Protein AF-A0A0M2UAG7-F1 (afdb_monomer_lite)

Radius of gyration: 13.68 Å; chains: 1; bounding box: 35×27×32 Å

Structure (mmCIF, N/CA/C/O backbone):
data_AF-A0A0M2UAG7-F1
#
_entry.id   AF-A0A0M2UAG7-F1
#
loop_
_atom_site.group_PDB
_atom_site.id
_atom_site.type_symbol
_atom_site.label_atom_id
_atom_site.label_alt_id
_atom_site.label_comp_id
_atom_site.label_asym_id
_atom_site.label_entity_id
_atom_site.label_seq_id
_atom_site.pdbx_PDB_ins_code
_atom_site.Cartn_x
_atom_site.Cartn_y
_atom_site.Cartn_z
_atom_site.occupancy
_atom_site.B_iso_or_equiv
_atom_site.auth_seq_id
_atom_site.auth_comp_id
_atom_site.auth_asym_id
_atom_site.auth_atom_id
_atom_site.pdbx_PDB_model_num
ATOM 1 N N . MET A 1 1 ? -7.259 -10.411 6.039 1.00 92.50 1 MET A N 1
ATOM 2 C CA . MET A 1 1 ? -6.105 -9.829 5.319 1.00 92.50 1 MET A CA 1
ATOM 3 C C . MET A 1 1 ? -6.427 -9.725 3.845 1.00 92.50 1 MET A C 1
ATOM 5 O O . MET A 1 1 ? -7.125 -10.597 3.344 1.00 92.50 1 MET A O 1
ATOM 9 N N . PHE A 1 2 ? -5.922 -8.689 3.178 1.00 96.88 2 PHE A N 1
ATOM 10 C CA . PHE A 1 2 ? -6.090 -8.463 1.741 1.00 96.88 2 PHE A CA 1
ATOM 11 C C . PHE A 1 2 ? -4.751 -8.161 1.066 1.00 96.88 2 PHE A C 1
ATOM 13 O O . PHE A 1 2 ? -3.847 -7.591 1.675 1.00 96.88 2 PHE A O 1
ATOM 20 N N . ASP A 1 3 ? -4.649 -8.513 -0.212 1.00 96.50 3 ASP A N 1
ATOM 21 C CA . ASP A 1 3 ? -3.587 -8.059 -1.103 1.00 96.50 3 ASP A CA 1
ATOM 22 C C . ASP A 1 3 ? -4.108 -6.900 -1.948 1.00 96.50 3 ASP A C 1
ATOM 24 O O . ASP A 1 3 ? -5.008 -7.091 -2.764 1.00 96.50 3 ASP A O 1
ATOM 28 N N . LEU A 1 4 ? -3.512 -5.720 -1.789 1.00 96.81 4 LEU A N 1
ATOM 29 C CA . LEU A 1 4 ? -3.768 -4.579 -2.657 1.00 96.81 4 LEU A CA 1
ATOM 30 C C . LEU A 1 4 ? -2.586 -4.439 -3.613 1.00 96.81 4 LEU A C 1
ATOM 32 O O . LEU A 1 4 ? -1.500 -4.004 -3.222 1.00 96.81 4 LEU A O 1
ATOM 36 N N . LYS A 1 5 ? -2.789 -4.871 -4.862 1.00 94.06 5 LYS A N 1
ATOM 37 C CA . LYS A 1 5 ? -1.722 -4.902 -5.874 1.00 94.06 5 LYS A CA 1
ATOM 38 C C . LYS A 1 5 ? -1.402 -3.531 -6.459 1.00 94.06 5 LYS A C 1
ATOM 40 O O . LYS A 1 5 ? -0.282 -3.358 -6.901 1.00 94.06 5 LYS A O 1
ATOM 45 N N . ALA A 1 6 ? -2.359 -2.609 -6.455 1.00 95.44 6 ALA A N 1
ATOM 46 C CA . ALA A 1 6 ? -2.218 -1.188 -6.763 1.00 95.44 6 ALA A CA 1
ATOM 47 C C . ALA A 1 6 ? -3.517 -0.472 -6.350 1.00 95.44 6 ALA A C 1
ATOM 49 O O . ALA A 1 6 ? -4.609 -1.044 -6.456 1.00 95.44 6 ALA A O 1
ATOM 50 N N . LEU A 1 7 ? -3.399 0.759 -5.869 1.00 95.88 7 LEU A N 1
ATOM 51 C CA . LEU 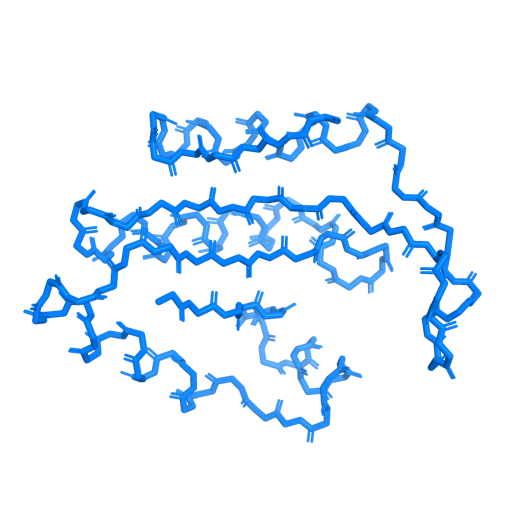A 1 7 ? -4.515 1.661 -5.615 1.00 95.88 7 LEU A CA 1
ATOM 52 C C . LEU A 1 7 ? -5.000 2.320 -6.907 1.00 95.88 7 LEU A C 1
ATOM 54 O O . LEU A 1 7 ? -6.207 2.464 -7.094 1.00 95.88 7 LEU A O 1
ATOM 58 N N . ASP A 1 8 ? -4.086 2.675 -7.810 1.00 92.88 8 ASP A N 1
ATOM 59 C CA . ASP A 1 8 ? -4.476 3.159 -9.130 1.00 92.88 8 ASP A CA 1
ATOM 60 C C . ASP A 1 8 ? -5.107 2.028 -9.958 1.00 92.88 8 ASP A C 1
ATOM 62 O O . ASP A 1 8 ? -4.557 0.928 -10.089 1.00 92.88 8 ASP A O 1
ATOM 66 N N . LYS A 1 9 ? -6.283 2.308 -10.523 1.00 93.44 9 LYS A N 1
ATOM 67 C CA . LYS A 1 9 ? -7.077 1.328 -11.269 1.00 93.44 9 LYS A CA 1
ATOM 68 C C . LYS A 1 9 ? -6.359 0.843 -12.526 1.00 93.44 9 LYS A C 1
ATOM 70 O O . LYS A 1 9 ? -6.398 -0.353 -12.818 1.00 93.44 9 LYS A O 1
ATOM 75 N N . GLU A 1 10 ? -5.714 1.736 -13.275 1.00 91.94 10 GLU A N 1
ATOM 76 C CA . GLU A 1 10 ? -5.041 1.369 -14.523 1.00 91.94 10 GLU A CA 1
ATOM 77 C C . GLU A 1 10 ? -3.817 0.498 -14.245 1.00 91.94 10 GLU A C 1
ATOM 79 O O . GLU A 1 10 ? -3.619 -0.529 -14.899 1.00 91.94 10 GLU A O 1
ATOM 84 N N . LYS A 1 11 ? -3.029 0.839 -13.220 1.00 90.75 11 LYS A N 1
ATOM 85 C CA . LYS A 1 11 ? -1.921 0.004 -12.741 1.00 90.75 11 LYS A CA 1
ATOM 86 C C . LYS A 1 11 ? -2.414 -1.354 -12.253 1.00 90.75 11 LYS A C 1
ATOM 88 O O . LYS A 1 11 ? -1.812 -2.371 -12.603 1.00 90.75 11 LYS A O 1
ATOM 93 N N . HIS A 1 12 ? -3.516 -1.399 -11.500 1.00 93.50 12 HIS A N 1
ATOM 94 C CA . HIS A 1 12 ? -4.085 -2.658 -11.019 1.00 93.50 12 HIS A CA 1
ATOM 95 C C . HIS A 1 12 ? -4.540 -3.553 -12.175 1.00 93.50 12 HIS A C 1
ATOM 97 O O . HIS A 1 12 ? -4.212 -4.743 -12.198 1.00 93.50 12 HIS A O 1
ATOM 103 N N . LEU A 1 13 ? -5.223 -2.978 -13.169 1.00 92.75 13 LEU A N 1
ATOM 104 C CA . LEU A 1 13 ? -5.658 -3.689 -14.369 1.00 92.75 13 LEU A CA 1
ATOM 105 C C . LEU A 1 13 ? -4.461 -4.203 -15.176 1.00 92.75 13 LEU A C 1
ATOM 107 O O . LEU A 1 13 ? -4.446 -5.364 -15.573 1.00 92.75 13 LEU A O 1
ATOM 111 N N . ARG A 1 14 ? -3.421 -3.383 -15.362 1.00 89.56 14 ARG A N 1
ATOM 112 C CA . ARG A 1 14 ? -2.187 -3.790 -16.054 1.00 89.56 14 ARG A CA 1
ATOM 113 C C . ARG A 1 14 ? -1.450 -4.923 -15.337 1.00 89.56 14 ARG A C 1
ATOM 115 O O . ARG A 1 14 ? -0.870 -5.776 -16.002 1.00 89.56 14 ARG A O 1
ATOM 122 N N . LEU A 1 15 ? -1.458 -4.930 -14.003 1.00 88.50 15 LEU A N 1
ATOM 123 C CA . LEU A 1 15 ? -0.793 -5.953 -13.190 1.00 88.50 15 LEU A CA 1
ATOM 124 C C . LEU A 1 15 ? -1.570 -7.269 -13.109 1.00 88.50 15 LEU A C 1
ATOM 126 O O . LEU A 1 15 ? -0.961 -8.336 -13.067 1.00 88.50 15 LEU A O 1
ATOM 130 N N . THR A 1 16 ? -2.897 -7.196 -13.011 1.00 90.38 16 THR A N 1
ATOM 131 C CA . THR A 1 16 ? -3.734 -8.341 -12.609 1.00 90.38 16 THR A CA 1
ATOM 132 C C . THR A 1 16 ? -4.738 -8.780 -13.671 1.00 90.38 16 THR A C 1
ATOM 134 O O . THR A 1 16 ? -5.303 -9.864 -13.558 1.00 90.38 16 THR A O 1
ATOM 137 N N . GLY A 1 17 ? -4.981 -7.954 -14.689 1.00 92.44 17 GLY A N 1
ATOM 138 C CA . GLY A 1 17 ? -6.054 -8.147 -15.663 1.00 92.44 17 GLY A CA 1
ATOM 139 C C . GLY A 1 17 ? -7.450 -7.813 -15.130 1.00 92.44 17 GLY A C 1
ATOM 140 O O . GLY A 1 17 ? -8.419 -7.967 -15.870 1.00 92.44 17 GLY A O 1
ATOM 141 N N . VAL A 1 18 ? -7.578 -7.346 -13.879 1.00 93.19 18 VAL A N 1
ATOM 142 C CA . VAL A 1 18 ? -8.867 -7.014 -13.250 1.00 93.19 18 VAL A CA 1
ATOM 143 C C . VAL A 1 18 ? -8.849 -5.653 -12.544 1.00 93.19 18 VAL A C 1
ATOM 145 O O . VAL A 1 18 ? -7.804 -5.149 -12.138 1.00 93.19 18 VAL A O 1
ATOM 148 N N . ASP A 1 19 ? -10.028 -5.052 -12.396 1.00 94.44 19 ASP A N 1
ATOM 149 C CA . ASP A 1 19 ? -10.255 -3.797 -11.665 1.00 94.44 19 ASP A CA 1
ATOM 150 C C . ASP A 1 19 ? -10.121 -4.006 -10.137 1.00 94.44 19 ASP A C 1
ATOM 152 O O . ASP A 1 19 ? -10.414 -5.090 -9.627 1.00 94.44 19 ASP A O 1
ATOM 156 N N . ASN A 1 20 ? -9.697 -2.980 -9.391 1.00 96.00 20 ASN A N 1
ATOM 157 C CA . ASN A 1 20 ? -9.581 -3.026 -7.928 1.00 96.00 20 ASN A CA 1
ATOM 158 C C . ASN A 1 20 ? -10.847 -2.601 -7.167 1.00 96.00 20 ASN A C 1
ATOM 160 O O . ASN A 1 20 ? -10.891 -2.755 -5.948 1.00 96.00 20 ASN A O 1
ATOM 164 N N . THR A 1 21 ? -11.891 -2.130 -7.849 1.00 96.50 21 THR A N 1
ATOM 165 C CA . THR A 1 21 ? -13.136 -1.626 -7.243 1.00 96.50 21 THR A CA 1
ATOM 166 C C . THR A 1 21 ? -13.732 -2.617 -6.239 1.00 96.50 21 THR A C 1
ATOM 168 O O . THR A 1 21 ? -14.019 -2.249 -5.100 1.00 96.50 21 THR A O 1
ATOM 171 N N . LEU A 1 22 ? -13.860 -3.896 -6.617 1.00 96.19 22 LEU A N 1
ATOM 172 C CA . LEU A 1 22 ? -14.418 -4.926 -5.733 1.00 96.19 22 LEU A CA 1
ATOM 173 C C . LEU A 1 22 ? -13.504 -5.215 -4.530 1.00 96.19 22 LEU A C 1
ATOM 175 O O . LEU A 1 22 ? -13.986 -5.479 -3.430 1.00 96.19 22 LEU A O 1
ATOM 179 N N . ILE A 1 23 ? -12.184 -5.137 -4.719 1.00 96.56 23 ILE A N 1
ATOM 180 C CA . ILE A 1 23 ? -11.203 -5.314 -3.643 1.00 96.56 23 ILE A CA 1
ATOM 181 C C . ILE A 1 23 ? -11.365 -4.187 -2.619 1.00 96.56 23 ILE A C 1
ATOM 183 O O . ILE A 1 23 ? -11.482 -4.467 -1.428 1.00 96.56 23 ILE A O 1
ATOM 187 N N . LEU A 1 24 ? -11.456 -2.935 -3.074 1.00 97.38 24 LEU A N 1
ATOM 188 C CA . LEU A 1 24 ? -11.631 -1.768 -2.207 1.00 97.38 24 LEU A CA 1
ATOM 189 C C . LEU A 1 24 ? -12.969 -1.804 -1.450 1.00 97.38 24 LEU A C 1
ATOM 191 O O . LEU A 1 24 ? -12.996 -1.548 -0.246 1.00 97.38 24 LEU A O 1
ATOM 195 N N . GLN A 1 25 ? -14.061 -2.197 -2.114 1.00 97.62 25 GLN A N 1
ATOM 196 C CA . GLN A 1 25 ? -15.370 -2.381 -1.472 1.00 97.62 25 GLN A CA 1
ATOM 197 C C . GLN A 1 25 ? -15.323 -3.453 -0.376 1.00 97.62 25 GLN A C 1
ATOM 199 O O . GLN A 1 25 ? -15.800 -3.230 0.738 1.00 97.62 25 GLN A O 1
ATOM 204 N N . ASN A 1 26 ? -14.699 -4.599 -0.658 1.00 97.56 26 ASN A N 1
ATOM 205 C CA . ASN A 1 26 ? -14.556 -5.679 0.316 1.00 97.56 26 ASN A CA 1
ATOM 206 C C . ASN A 1 26 ? -13.651 -5.287 1.493 1.00 97.56 26 ASN A C 1
ATOM 208 O O . ASN A 1 26 ? -13.927 -5.669 2.632 1.00 97.56 26 ASN A O 1
ATOM 212 N N . MET A 1 27 ? -12.596 -4.507 1.242 1.00 97.25 27 MET A N 1
ATOM 213 C CA . MET A 1 27 ? -11.735 -3.964 2.294 1.00 97.25 27 MET A CA 1
ATOM 214 C C . MET A 1 27 ? -12.509 -3.027 3.223 1.00 97.25 27 MET A C 1
ATOM 216 O O . MET A 1 27 ? -12.416 -3.188 4.439 1.00 97.25 27 MET A O 1
ATOM 220 N N . ALA A 1 28 ? -13.302 -2.099 2.677 1.00 97.44 28 ALA A N 1
ATOM 221 C CA . ALA A 1 28 ? -14.154 -1.215 3.473 1.00 97.44 28 ALA A CA 1
ATOM 222 C C . ALA A 1 28 ? -15.169 -2.022 4.303 1.00 97.44 28 ALA A C 1
ATOM 224 O O . ALA A 1 28 ? -15.226 -1.886 5.523 1.00 97.44 28 ALA A O 1
ATOM 225 N N . TYR A 1 29 ? -15.866 -2.971 3.672 1.00 98.06 29 TYR A N 1
ATOM 226 C CA . TYR A 1 29 ? -16.838 -3.842 4.339 1.00 98.06 29 TYR A CA 1
ATOM 227 C C . TYR A 1 29 ? -16.240 -4.642 5.510 1.00 98.06 29 TYR A C 1
ATOM 229 O O . TYR A 1 29 ? -16.860 -4.763 6.574 1.00 98.06 29 TYR A O 1
ATOM 237 N N . ALA A 1 30 ? -15.047 -5.214 5.313 1.00 97.81 30 ALA A N 1
ATOM 238 C CA . ALA A 1 30 ? -14.327 -5.954 6.346 1.00 97.81 30 ALA A CA 1
ATOM 239 C C . ALA A 1 30 ? -13.796 -5.024 7.445 1.00 97.81 30 ALA A C 1
ATOM 241 O O . ALA A 1 30 ? -13.770 -5.404 8.617 1.00 97.81 30 ALA A O 1
ATOM 242 N N . SER A 1 31 ? -13.393 -3.810 7.071 1.00 97.50 31 SER A N 1
ATOM 243 C CA . SER A 1 31 ? -12.923 -2.794 7.999 1.00 97.50 31 SER A CA 1
ATOM 244 C C . SER A 1 31 ? -14.017 -2.329 8.954 1.00 97.50 31 SER A C 1
ATOM 246 O O . SER A 1 31 ? -13.795 -2.328 10.163 1.00 97.50 31 SER A O 1
ATOM 248 N N . ASP A 1 32 ? -15.212 -2.036 8.444 1.00 97.62 32 ASP A N 1
ATOM 249 C CA . ASP A 1 32 ? -16.358 -1.598 9.255 1.00 97.62 32 ASP A CA 1
ATOM 250 C C . ASP A 1 32 ? -16.763 -2.635 10.313 1.00 97.62 32 ASP A C 1
ATOM 252 O O . ASP A 1 32 ? -17.308 -2.303 11.364 1.00 97.62 32 ASP A O 1
ATOM 256 N N . ARG A 1 33 ? -16.455 -3.911 10.057 1.00 97.50 33 ARG A N 1
ATOM 257 C CA . ARG A 1 33 ? -16.715 -5.038 10.966 1.00 97.50 33 ARG A CA 1
ATOM 258 C C . ARG A 1 33 ? -15.529 -5.401 11.854 1.00 97.50 33 ARG A C 1
ATOM 260 O O . ARG A 1 33 ? -15.618 -6.385 12.580 1.00 97.50 33 ARG A O 1
ATOM 267 N N . LYS A 1 34 ? -14.427 -4.645 11.791 1.00 96.06 34 LYS A N 1
ATOM 268 C CA . LYS A 1 34 ? -13.167 -4.935 12.500 1.00 96.06 34 LYS A CA 1
ATOM 269 C C . LYS A 1 34 ? -12.605 -6.332 12.194 1.00 96.06 34 LYS A C 1
ATOM 271 O O . LYS A 1 34 ? -11.994 -6.975 13.039 1.00 96.06 34 LYS A O 1
ATOM 276 N N . LEU A 1 35 ? -12.826 -6.819 10.971 1.00 96.06 35 LEU A N 1
ATOM 277 C CA . LEU A 1 35 ? -12.305 -8.105 10.481 1.00 96.06 35 LEU A CA 1
ATOM 278 C C . LEU A 1 35 ? -11.032 -7.932 9.639 1.00 96.06 35 LEU A C 1
ATOM 280 O O . LEU A 1 35 ? -10.354 -8.905 9.293 1.00 96.06 35 LEU A O 1
ATOM 284 N N . LEU A 1 36 ? -10.712 -6.693 9.264 1.00 96.62 36 LEU A N 1
ATOM 285 C CA . LEU A 1 36 ? -9.528 -6.370 8.486 1.00 96.62 36 LEU A CA 1
ATOM 286 C C . LEU A 1 36 ? -8.349 -6.059 9.410 1.00 96.62 36 LEU A C 1
ATOM 288 O O . LEU A 1 36 ? -8.344 -5.028 10.067 1.00 96.62 36 LEU A O 1
ATOM 292 N N . TYR A 1 37 ? -7.342 -6.933 9.401 1.00 95.38 37 TYR A N 1
ATOM 293 C CA . TYR A 1 37 ? -6.142 -6.797 10.236 1.00 95.38 37 TYR A CA 1
ATOM 294 C C . TYR A 1 37 ? -4.857 -6.492 9.447 1.00 95.38 37 TYR A C 1
ATOM 296 O O . TYR A 1 37 ? -3.914 -5.933 9.986 1.00 95.38 37 TYR A O 1
ATOM 304 N N . GLU A 1 38 ? -4.766 -6.858 8.166 1.00 96.62 38 GLU A N 1
ATOM 305 C CA . GLU A 1 38 ? -3.540 -6.656 7.377 1.00 96.62 38 GLU A CA 1
ATOM 306 C C . GLU A 1 38 ? -3.869 -6.417 5.903 1.00 96.62 38 GLU A C 1
ATOM 308 O O . GLU A 1 38 ? -4.658 -7.156 5.302 1.00 96.62 38 GLU A O 1
ATOM 313 N N . ILE A 1 39 ? -3.235 -5.399 5.326 1.00 97.56 39 ILE A N 1
ATOM 314 C CA . ILE A 1 39 ? -3.216 -5.100 3.896 1.00 97.56 39 ILE A CA 1
ATOM 315 C C . ILE A 1 39 ? -1.780 -5.268 3.419 1.00 97.56 39 ILE A C 1
ATOM 317 O O . ILE A 1 39 ? -0.864 -4.740 4.043 1.00 97.56 39 ILE A O 1
ATOM 321 N N . ARG A 1 40 ? -1.570 -5.979 2.313 1.00 97.69 40 ARG A N 1
ATOM 322 C CA . ARG A 1 40 ? -0.236 -6.246 1.771 1.00 97.69 40 ARG A CA 1
ATOM 323 C C . ARG A 1 40 ? -0.069 -5.641 0.390 1.00 97.69 40 ARG A C 1
ATOM 325 O O . ARG A 1 40 ? -0.942 -5.819 -0.460 1.00 97.69 40 ARG A O 1
ATOM 332 N N . THR A 1 41 ? 1.087 -5.033 0.145 1.00 96.62 41 THR A N 1
ATOM 333 C CA . THR A 1 41 ? 1.478 -4.559 -1.186 1.00 96.62 41 THR A CA 1
ATOM 334 C C . THR A 1 41 ? 2.908 -4.973 -1.482 1.00 96.62 41 THR A C 1
ATOM 336 O O . THR A 1 41 ? 3.821 -4.746 -0.686 1.00 96.62 41 THR A O 1
ATOM 339 N N . VAL A 1 42 ? 3.090 -5.592 -2.648 1.00 95.62 42 VAL A N 1
ATOM 340 C CA . VAL A 1 42 ? 4.415 -5.863 -3.203 1.00 95.62 42 VAL A CA 1
ATOM 341 C C . VAL A 1 42 ? 4.844 -4.634 -3.990 1.00 95.62 42 VAL A C 1
ATOM 343 O O . VAL A 1 42 ? 4.097 -4.168 -4.850 1.00 95.62 42 VAL A O 1
ATOM 346 N N . VAL A 1 43 ? 6.033 -4.119 -3.697 1.00 95.81 43 VAL A N 1
ATOM 347 C CA . VAL A 1 43 ? 6.630 -2.981 -4.395 1.00 95.81 43 VAL A CA 1
ATOM 348 C C . VAL A 1 43 ? 7.408 -3.504 -5.596 1.00 95.81 43 VAL A C 1
ATOM 350 O O . VAL A 1 43 ? 8.468 -4.111 -5.439 1.00 95.81 43 VAL A O 1
ATOM 353 N N . VAL A 1 44 ? 6.854 -3.293 -6.787 1.00 93.69 44 VAL A N 1
ATOM 354 C CA . VAL A 1 44 ? 7.360 -3.776 -8.075 1.00 93.69 44 VAL A CA 1
ATOM 355 C C . VAL A 1 44 ? 7.770 -2.578 -8.921 1.00 93.69 44 VAL A C 1
ATOM 357 O O . VAL A 1 44 ? 6.971 -1.660 -9.117 1.00 93.69 44 VAL A O 1
ATOM 360 N N . ARG A 1 45 ? 8.996 -2.615 -9.453 1.00 91.69 45 ARG A N 1
ATOM 361 C CA . ARG A 1 45 ? 9.532 -1.550 -10.307 1.00 91.69 45 ARG A CA 1
ATOM 362 C C . ARG A 1 45 ? 8.672 -1.315 -11.549 1.00 91.69 45 ARG A C 1
ATOM 364 O O . ARG A 1 45 ? 8.320 -2.271 -12.240 1.00 91.69 45 ARG A O 1
ATOM 371 N N . GLY A 1 46 ? 8.366 -0.052 -11.840 1.00 88.25 46 GLY A N 1
ATOM 372 C CA . GLY A 1 46 ? 7.525 0.365 -12.966 1.00 88.25 46 GLY A CA 1
ATOM 373 C C . GLY A 1 46 ? 6.022 0.146 -12.763 1.00 88.25 46 GLY A C 1
ATOM 374 O O . GLY A 1 46 ? 5.247 0.352 -13.702 1.00 88.25 46 GLY A O 1
ATOM 375 N N . PHE A 1 47 ? 5.603 -0.273 -11.565 1.00 88.69 47 PHE A N 1
ATOM 376 C CA . PHE A 1 47 ? 4.197 -0.494 -11.237 1.00 88.69 47 PHE A CA 1
ATOM 377 C C . PHE A 1 47 ? 3.821 0.150 -9.902 1.00 88.69 47 PHE A C 1
ATOM 379 O O . PHE A 1 47 ? 3.053 1.102 -9.893 1.00 88.69 47 PHE A O 1
ATOM 386 N N . THR A 1 48 ? 4.352 -0.324 -8.777 1.00 94.00 48 THR A N 1
ATOM 387 C CA . THR A 1 48 ? 3.962 0.140 -7.427 1.00 94.00 48 THR A CA 1
ATOM 388 C C . THR A 1 48 ? 5.083 0.851 -6.674 1.00 94.00 48 THR A C 1
ATOM 390 O O . THR A 1 48 ? 4.992 1.073 -5.470 1.00 94.00 48 THR A O 1
ATOM 393 N N . ASP A 1 49 ? 6.148 1.221 -7.375 1.00 94.62 49 ASP A N 1
ATOM 394 C CA . ASP A 1 49 ? 7.352 1.870 -6.860 1.00 94.62 49 ASP A CA 1
ATOM 395 C C . ASP A 1 49 ? 7.309 3.402 -6.971 1.00 94.62 49 ASP A C 1
ATOM 397 O O . ASP A 1 49 ? 8.345 4.045 -7.119 1.00 94.62 49 ASP A O 1
ATOM 401 N N . SER A 1 50 ? 6.126 4.016 -6.899 1.00 96.00 50 SER A N 1
ATOM 402 C CA . SER A 1 50 ? 6.019 5.475 -6.810 1.00 96.00 50 SER A CA 1
ATOM 403 C C . SER A 1 50 ? 5.663 5.911 -5.396 1.00 96.00 50 SER A C 1
ATOM 405 O O . SER A 1 50 ? 4.872 5.271 -4.703 1.00 96.00 50 SER A O 1
ATOM 407 N N . GLU A 1 51 ? 6.216 7.043 -4.958 1.00 97.38 51 GLU A N 1
ATOM 408 C CA . GLU A 1 51 ? 5.867 7.584 -3.645 1.00 97.38 51 GLU A CA 1
ATOM 409 C C . GLU A 1 51 ? 4.371 7.896 -3.527 1.00 97.38 51 GLU A C 1
ATOM 411 O O . GLU A 1 51 ? 3.790 7.726 -2.460 1.00 97.38 51 GLU A O 1
ATOM 416 N N . GLU A 1 52 ? 3.750 8.351 -4.617 1.00 97.06 52 GLU A N 1
ATOM 417 C CA . GLU A 1 52 ? 2.310 8.599 -4.700 1.00 97.06 52 GLU A CA 1
ATOM 418 C C . GLU A 1 52 ? 1.504 7.333 -4.401 1.00 97.06 52 GLU A C 1
ATOM 420 O O . GLU A 1 52 ? 0.582 7.380 -3.590 1.00 97.06 52 GLU A O 1
ATOM 425 N N . GLU A 1 53 ? 1.896 6.194 -4.976 1.00 96.50 53 GLU A N 1
ATOM 426 C CA . GLU A 1 53 ? 1.237 4.911 -4.737 1.00 96.50 53 GLU A CA 1
ATOM 427 C C . GLU A 1 53 ? 1.321 4.525 -3.255 1.00 96.50 53 GLU A C 1
ATOM 429 O O . GLU A 1 53 ? 0.313 4.208 -2.622 1.00 96.50 53 GLU A O 1
ATOM 434 N N . ILE A 1 54 ? 2.520 4.619 -2.672 1.00 97.56 54 ILE A N 1
ATOM 435 C CA . ILE A 1 54 ? 2.761 4.280 -1.265 1.00 97.56 54 ILE A CA 1
ATOM 436 C C . ILE A 1 54 ? 1.984 5.210 -0.331 1.00 97.56 54 ILE A C 1
ATOM 438 O O . ILE A 1 54 ? 1.356 4.738 0.619 1.00 97.56 54 ILE A O 1
ATOM 442 N N . ARG A 1 55 ? 1.982 6.523 -0.601 1.00 98.25 55 ARG A N 1
ATOM 443 C CA . ARG A 1 55 ? 1.203 7.500 0.174 1.00 98.25 55 ARG A CA 1
ATOM 444 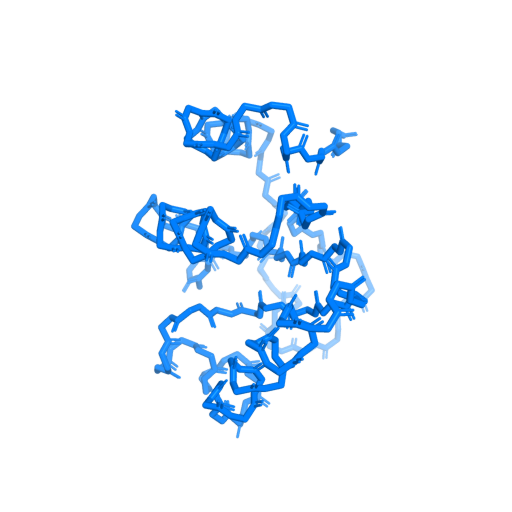C C . ARG A 1 55 ? -0.293 7.249 0.045 1.00 98.25 55 ARG A C 1
ATOM 446 O O . ARG A 1 55 ? -0.991 7.309 1.053 1.00 98.25 55 ARG A O 1
ATOM 453 N N . GLY A 1 56 ? -0.773 6.943 -1.157 1.00 97.75 56 GLY A N 1
ATOM 454 C CA . GLY A 1 56 ? -2.175 6.642 -1.418 1.00 97.75 56 GLY A CA 1
ATOM 455 C C . GLY A 1 56 ? -2.641 5.413 -0.645 1.00 97.75 56 GLY A C 1
ATOM 456 O O . GLY A 1 56 ? -3.639 5.475 0.073 1.00 97.75 56 GLY A O 1
ATOM 457 N N . ILE A 1 57 ? -1.888 4.312 -0.715 1.00 97.62 57 ILE A N 1
ATOM 458 C CA . ILE A 1 57 ? -2.214 3.078 0.012 1.00 97.62 57 ILE A CA 1
ATOM 459 C C . ILE A 1 57 ? -2.146 3.307 1.526 1.00 97.62 57 ILE A C 1
ATOM 461 O O . ILE A 1 57 ? -3.058 2.908 2.249 1.00 97.62 57 ILE A O 1
ATOM 465 N N . ALA A 1 58 ? -1.112 3.992 2.020 1.00 97.88 58 ALA A N 1
ATOM 466 C CA . ALA A 1 58 ? -1.003 4.318 3.439 1.00 97.88 58 ALA A CA 1
ATOM 467 C C . ALA A 1 58 ? -2.158 5.218 3.916 1.00 97.88 58 ALA A C 1
ATOM 469 O O . ALA A 1 58 ? -2.702 4.999 4.997 1.00 97.88 58 ALA A O 1
ATOM 470 N N . GLY A 1 59 ? -2.572 6.193 3.102 1.00 98.00 59 GLY A N 1
ATOM 471 C CA . GLY A 1 59 ? -3.726 7.052 3.365 1.00 98.00 59 GLY A CA 1
ATOM 472 C C . GLY A 1 59 ? -5.042 6.272 3.409 1.00 98.00 59 GLY A C 1
ATOM 473 O O . GLY A 1 59 ? -5.817 6.443 4.350 1.00 98.00 59 GLY A O 1
ATOM 474 N N . LEU A 1 60 ? -5.254 5.351 2.461 1.00 97.56 60 LEU A N 1
ATOM 475 C CA . LEU A 1 60 ? -6.392 4.432 2.479 1.00 97.56 60 LEU A CA 1
ATOM 476 C C . LEU A 1 60 ? -6.404 3.626 3.781 1.00 97.56 60 LEU A C 1
ATOM 478 O O . LEU A 1 60 ? -7.394 3.651 4.503 1.00 97.56 60 LEU A O 1
ATOM 482 N N . ILE A 1 61 ? -5.297 2.966 4.128 1.00 97.31 61 ILE A N 1
ATOM 483 C CA . ILE A 1 61 ? -5.200 2.145 5.345 1.00 97.31 61 ILE A CA 1
ATOM 484 C C . ILE A 1 61 ? -5.445 2.985 6.600 1.00 97.31 61 ILE A C 1
ATOM 486 O O . ILE A 1 61 ? -6.135 2.533 7.514 1.00 97.31 61 ILE A O 1
ATOM 490 N N . LYS A 1 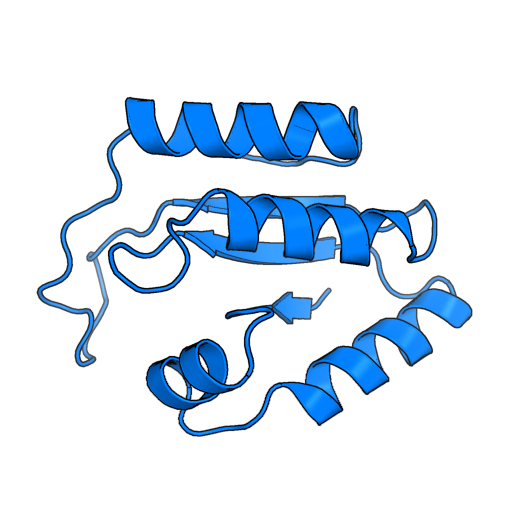62 ? -4.949 4.225 6.638 1.00 97.25 62 LYS A N 1
ATOM 491 C CA . LYS A 1 62 ? -5.191 5.154 7.746 1.00 97.25 62 LYS A CA 1
ATOM 492 C C . LYS A 1 62 ? -6.681 5.437 7.956 1.00 97.25 62 LYS A C 1
ATOM 494 O O . LYS A 1 62 ? -7.080 5.591 9.106 1.00 97.25 62 LYS A O 1
ATOM 499 N N . SER A 1 63 ? -7.470 5.477 6.879 1.00 96.62 63 SER A N 1
ATOM 500 C CA . SER A 1 63 ? -8.926 5.690 6.922 1.00 96.62 63 SER A CA 1
ATOM 501 C C . SER A 1 63 ? -9.742 4.446 7.303 1.00 96.62 63 SER A C 1
ATOM 503 O O . SER A 1 63 ? -10.909 4.570 7.664 1.00 96.62 63 SER A O 1
ATOM 505 N N . LEU A 1 64 ? -9.139 3.254 7.240 1.00 96.94 64 LEU A N 1
ATOM 506 C CA . LEU A 1 64 ? -9.749 2.003 7.697 1.00 96.94 64 LEU A CA 1
ATOM 507 C C . LEU A 1 64 ? -9.660 1.892 9.230 1.00 96.94 64 LEU A C 1
ATOM 509 O O . LEU A 1 64 ? -9.082 2.739 9.912 1.00 96.94 64 LEU A O 1
ATOM 513 N N . ASN A 1 65 ? -10.232 0.825 9.785 1.00 94.69 65 ASN A N 1
ATOM 514 C CA . ASN A 1 65 ? -10.192 0.536 11.215 1.00 94.69 65 ASN A CA 1
ATOM 515 C C . ASN A 1 65 ? -8.751 0.539 11.766 1.00 94.69 65 ASN A C 1
ATOM 517 O O . ASN A 1 65 ? -7.782 0.247 11.059 1.00 94.69 65 ASN A O 1
ATOM 521 N N . ALA A 1 66 ? -8.627 0.851 13.056 1.00 93.81 66 ALA A N 1
ATOM 522 C CA . ALA A 1 66 ? -7.338 1.045 13.715 1.00 93.81 66 ALA A CA 1
ATOM 523 C C . ALA A 1 66 ? -6.464 -0.222 13.770 1.00 93.81 66 ALA A C 1
ATOM 525 O O . ALA A 1 66 ? -5.243 -0.098 13.831 1.00 93.81 66 ALA A O 1
ATOM 526 N N . ASP A 1 67 ? -7.068 -1.410 13.676 1.00 92.81 67 ASP A N 1
ATOM 527 C CA . ASP A 1 67 ? -6.387 -2.707 13.781 1.00 92.81 67 ASP A CA 1
ATOM 528 C C . ASP A 1 67 ? -5.745 -3.152 12.452 1.00 92.81 67 ASP A C 1
ATOM 530 O O . ASP A 1 67 ? -5.088 -4.189 12.375 1.00 92.81 67 ASP A O 1
ATOM 534 N N . SER A 1 68 ? -5.929 -2.376 11.378 1.00 95.62 68 SER A N 1
ATOM 535 C CA . SER A 1 68 ? -5.364 -2.667 10.060 1.00 95.62 68 SER A CA 1
ATOM 536 C C . SER A 1 68 ? -3.910 -2.216 9.939 1.00 95.62 68 SER A C 1
ATOM 538 O O . SER A 1 68 ? -3.628 -1.012 9.941 1.00 95.62 68 SER A O 1
ATOM 540 N N . TYR A 1 69 ? -3.012 -3.183 9.740 1.00 96.56 69 TYR A N 1
ATOM 541 C CA . TYR A 1 69 ? -1.591 -2.972 9.467 1.00 96.56 69 TYR A CA 1
ATOM 542 C C . TYR A 1 69 ? -1.286 -2.961 7.968 1.00 96.56 69 TYR A C 1
ATOM 544 O O . TYR A 1 69 ? -1.901 -3.687 7.182 1.00 96.56 69 TYR A O 1
ATOM 552 N N . PHE A 1 70 ? -0.285 -2.178 7.574 1.00 97.56 70 PHE A N 1
ATOM 553 C CA . PHE A 1 70 ? 0.267 -2.193 6.229 1.00 97.56 70 PHE A CA 1
ATOM 554 C C . PHE A 1 70 ? 1.515 -3.066 6.173 1.00 97.56 70 PHE A C 1
ATOM 556 O O . PHE A 1 70 ? 2.519 -2.751 6.807 1.00 97.56 70 PHE A O 1
ATOM 563 N N . ARG A 1 71 ? 1.473 -4.142 5.386 1.00 9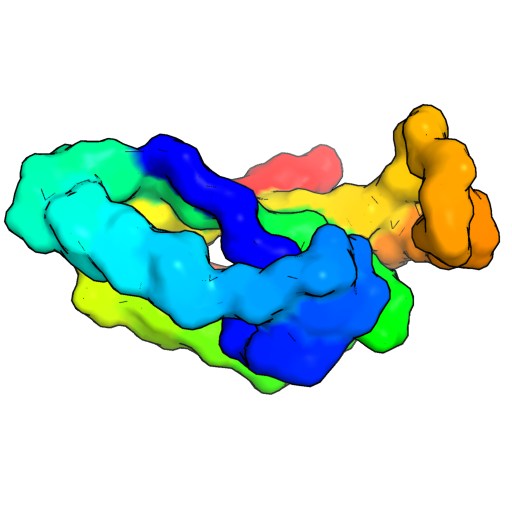7.38 71 ARG A N 1
ATOM 564 C CA . ARG A 1 71 ? 2.638 -4.959 5.067 1.00 97.38 71 ARG A CA 1
ATOM 565 C C . ARG A 1 71 ? 3.230 -4.569 3.722 1.00 97.38 71 ARG A C 1
ATOM 567 O O . ARG A 1 71 ? 2.681 -4.917 2.673 1.00 97.38 71 ARG A O 1
ATOM 574 N N . LEU A 1 72 ? 4.382 -3.912 3.763 1.00 96.44 72 LEU A N 1
ATOM 575 C CA . LEU A 1 72 ? 5.151 -3.589 2.567 1.00 96.44 72 LEU A CA 1
ATOM 576 C C . LEU A 1 72 ? 6.158 -4.706 2.273 1.00 96.44 72 LEU A C 1
ATOM 578 O O . LEU A 1 72 ? 6.861 -5.162 3.175 1.00 96.44 72 LEU A O 1
ATOM 582 N N . ILE A 1 73 ? 6.195 -5.182 1.027 1.00 96.62 73 ILE A N 1
ATOM 583 C CA . ILE A 1 73 ? 7.004 -6.338 0.617 1.00 96.62 73 ILE A CA 1
ATOM 584 C C . ILE A 1 73 ? 7.857 -5.942 -0.595 1.00 96.62 73 ILE A C 1
ATOM 586 O O . ILE A 1 73 ? 7.292 -5.497 -1.595 1.00 96.62 73 ILE A O 1
ATOM 590 N N . PRO A 1 74 ? 9.190 -6.106 -0.566 1.00 96.12 74 PRO A N 1
ATOM 591 C CA . PRO A 1 74 ? 10.015 -5.831 -1.734 1.00 96.12 74 PRO A CA 1
ATOM 592 C C . PRO A 1 74 ? 9.823 -6.933 -2.780 1.00 96.12 74 PRO A C 1
ATOM 594 O O . PRO A 1 74 ? 9.765 -8.119 -2.445 1.00 96.12 74 PRO A O 1
ATOM 597 N N . PHE A 1 75 ? 9.740 -6.565 -4.058 1.00 95.56 75 PHE A N 1
ATOM 598 C CA . PHE A 1 75 ? 9.699 -7.557 -5.128 1.00 95.56 75 PHE A CA 1
ATOM 599 C C . PHE A 1 75 ? 11.009 -8.354 -5.214 1.00 95.56 75 PHE A C 1
ATOM 601 O O . PHE A 1 75 ? 12.114 -7.805 -5.110 1.00 95.56 75 PHE A O 1
ATOM 608 N N . ARG A 1 76 ? 10.855 -9.661 -5.437 1.00 94.81 76 ARG A N 1
ATOM 609 C CA . ARG A 1 76 ? 11.921 -10.623 -5.712 1.00 94.81 76 ARG A CA 1
ATOM 610 C C . ARG A 1 76 ? 11.491 -11.469 -6.907 1.00 94.81 76 ARG A C 1
ATOM 612 O O . ARG A 1 76 ? 10.380 -11.996 -6.920 1.00 94.81 76 ARG A O 1
ATOM 619 N N . SER A 1 77 ? 12.366 -11.589 -7.895 1.00 93.25 77 SER A N 1
ATOM 620 C CA . SER A 1 77 ? 12.125 -12.289 -9.163 1.00 93.25 77 SER A CA 1
ATOM 621 C C . SER A 1 77 ? 12.109 -13.817 -9.025 1.00 93.25 77 SER A C 1
ATOM 623 O O . SER A 1 77 ? 11.544 -14.516 -9.872 1.00 93.25 77 SER A O 1
ATOM 625 N N . LEU A 1 78 ? 12.681 -14.359 -7.943 1.00 92.44 78 LEU A N 1
ATOM 626 C CA . LEU A 1 78 ? 12.743 -15.798 -7.694 1.00 92.44 78 LEU A CA 1
ATOM 627 C C . LEU A 1 78 ? 11.340 -16.434 -7.691 1.00 92.44 78 LEU A C 1
ATOM 629 O O . LEU A 1 78 ? 10.496 -16.125 -6.854 1.00 92.44 78 LEU A O 1
ATOM 633 N N . GLY A 1 79 ? 11.107 -17.367 -8.618 1.00 89.12 79 GLY A N 1
ATOM 634 C CA . GLY A 1 79 ? 9.843 -18.105 -8.736 1.00 89.12 79 GLY A CA 1
ATOM 635 C C . GLY A 1 79 ? 8.762 -17.414 -9.575 1.00 89.12 79 GLY A C 1
ATOM 636 O O . GLY A 1 79 ? 7.691 -17.990 -9.777 1.00 89.12 79 GLY A O 1
ATOM 637 N N . VAL A 1 80 ? 9.031 -16.224 -10.118 1.00 91.31 80 VAL A N 1
ATOM 638 C CA . VAL A 1 80 ? 8.098 -15.501 -10.989 1.00 91.31 80 VAL A CA 1
ATOM 639 C C . VAL A 1 80 ? 8.168 -16.058 -12.413 1.00 91.31 80 VAL A C 1
ATOM 641 O O . VAL A 1 80 ? 9.231 -16.114 -13.021 1.00 91.31 80 VAL A O 1
ATOM 644 N N . ARG A 1 81 ? 7.019 -16.475 -12.964 1.00 89.38 81 ARG A N 1
ATOM 645 C CA . ARG A 1 81 ? 6.899 -17.060 -14.321 1.00 89.38 81 ARG A CA 1
ATOM 646 C C . ARG A 1 81 ? 6.074 -16.210 -15.294 1.00 89.38 81 ARG A C 1
ATOM 648 O O . ARG A 1 81 ? 5.706 -16.677 -16.366 1.00 89.38 81 ARG A O 1
ATOM 655 N N . THR A 1 82 ? 5.728 -14.989 -14.898 1.00 84.00 82 THR A N 1
ATOM 656 C CA . THR A 1 82 ? 4.862 -14.078 -15.661 1.00 84.00 82 THR A CA 1
ATOM 657 C C . THR A 1 82 ? 5.688 -13.028 -16.410 1.00 84.00 82 THR A C 1
ATOM 659 O O . THR A 1 82 ? 6.914 -13.112 -16.479 1.00 84.00 82 THR A O 1
ATOM 662 N N . CYS A 1 83 ? 5.029 -11.994 -16.942 1.00 81.69 83 CYS A N 1
ATOM 663 C CA . CYS A 1 83 ? 5.689 -10.826 -17.533 1.00 81.69 83 CYS A CA 1
ATOM 664 C C . CYS A 1 83 ? 6.671 -10.116 -16.579 1.00 81.69 83 CYS A C 1
ATOM 666 O O . CYS A 1 83 ? 7.578 -9.435 -17.049 1.00 81.69 83 CYS A O 1
ATOM 668 N N . LEU A 1 84 ? 6.540 -10.322 -15.264 1.00 88.31 84 LEU A N 1
ATOM 669 C CA . LEU A 1 84 ? 7.425 -9.761 -14.240 1.00 88.31 84 LEU A CA 1
ATOM 670 C C . LEU A 1 84 ? 8.715 -10.573 -14.026 1.00 88.31 84 LEU A C 1
ATOM 672 O O . LEU A 1 84 ? 9.559 -10.173 -13.234 1.00 88.31 84 LEU A O 1
ATOM 676 N N . ALA A 1 85 ? 8.910 -11.702 -14.717 1.00 89.50 85 ALA A N 1
ATOM 677 C CA . ALA A 1 85 ? 10.102 -12.542 -14.543 1.00 89.50 85 ALA A CA 1
ATOM 678 C C . ALA A 1 85 ? 11.416 -11.827 -14.911 1.00 89.50 85 ALA A C 1
ATOM 680 O O . ALA A 1 85 ? 12.482 -12.213 -14.445 1.00 89.50 85 ALA A O 1
ATOM 681 N N . LYS A 1 86 ? 11.338 -10.790 -15.756 1.00 89.19 86 LYS A N 1
ATOM 682 C CA . LYS A 1 86 ? 12.478 -9.947 -16.151 1.00 89.19 86 LYS A CA 1
ATOM 683 C C . LYS A 1 86 ? 12.624 -8.691 -15.289 1.00 89.19 86 LYS A C 1
ATOM 685 O O . LYS A 1 86 ? 13.531 -7.902 -15.530 1.00 89.19 86 LYS A O 1
ATOM 690 N N . THR A 1 87 ? 11.714 -8.467 -14.343 1.00 92.00 87 THR A N 1
ATOM 691 C CA . THR A 1 87 ? 11.787 -7.323 -13.438 1.00 92.00 87 THR A CA 1
ATOM 692 C C . THR A 1 87 ? 12.911 -7.557 -12.439 1.00 92.00 87 THR A C 1
ATOM 694 O O . THR A 1 87 ? 13.012 -8.628 -11.845 1.00 92.00 87 THR A O 1
ATOM 697 N N . GLU A 1 88 ? 13.759 -6.551 -12.261 1.00 92.31 88 GLU A N 1
ATOM 698 C CA . GLU A 1 88 ? 14.839 -6.599 -11.282 1.00 92.31 88 GLU A CA 1
ATOM 699 C C . GLU A 1 88 ? 14.299 -6.607 -9.850 1.00 92.31 88 GLU A C 1
ATOM 701 O O . GLU A 1 88 ? 13.268 -5.997 -9.541 1.00 92.31 88 GLU A O 1
ATOM 706 N N . ASP A 1 89 ? 15.039 -7.266 -8.964 1.00 94.62 89 ASP A N 1
ATOM 707 C CA . ASP A 1 89 ? 14.782 -7.233 -7.532 1.00 94.62 89 ASP A CA 1
ATOM 708 C C . ASP A 1 89 ? 14.861 -5.794 -7.005 1.00 94.62 89 ASP A C 1
ATOM 710 O O . ASP A 1 89 ? 15.721 -5.001 -7.394 1.00 94.62 89 ASP A O 1
ATOM 714 N N . LEU A 1 90 ? 13.959 -5.452 -6.084 1.00 94.69 90 LEU A N 1
ATOM 715 C CA . LEU A 1 90 ? 13.945 -4.119 -5.491 1.00 94.69 90 LEU A CA 1
ATOM 716 C C . LEU A 1 90 ? 15.146 -3.924 -4.554 1.00 94.69 90 LEU A C 1
ATOM 718 O O . LEU A 1 90 ? 15.332 -4.697 -3.610 1.00 94.69 90 LEU A O 1
ATOM 722 N N . ASP A 1 91 ? 15.936 -2.879 -4.772 1.00 94.38 91 ASP A N 1
ATOM 723 C CA . ASP A 1 91 ? 17.087 -2.590 -3.922 1.00 94.38 91 ASP A CA 1
ATOM 724 C C . ASP A 1 91 ? 16.669 -2.116 -2.518 1.00 94.38 91 ASP A C 1
ATOM 726 O O . ASP A 1 91 ? 15.611 -1.514 -2.309 1.00 94.38 91 ASP A O 1
ATOM 730 N N . GLU A 1 92 ? 17.526 -2.389 -1.535 1.00 94.31 92 GLU A N 1
ATOM 731 C CA . GLU A 1 92 ? 17.242 -2.118 -0.124 1.00 94.31 92 GLU A CA 1
ATOM 732 C C . GLU A 1 92 ? 17.079 -0.620 0.172 1.00 94.31 92 GLU A C 1
ATOM 734 O O . GLU A 1 92 ? 16.246 -0.241 0.996 1.00 94.31 92 GLU A O 1
ATOM 739 N N . LYS A 1 93 ? 17.840 0.247 -0.509 1.00 95.94 93 LYS A N 1
ATOM 740 C CA . LYS A 1 93 ? 17.779 1.701 -0.308 1.00 95.94 93 LYS A CA 1
ATOM 741 C C . LYS A 1 93 ? 16.414 2.244 -0.724 1.00 95.94 93 LYS A C 1
ATOM 743 O O . LYS A 1 93 ? 15.780 2.961 0.049 1.00 95.94 93 LYS A O 1
ATOM 748 N N . THR A 1 94 ? 15.952 1.867 -1.911 1.00 95.62 94 THR A N 1
ATOM 749 C CA . THR A 1 94 ? 14.634 2.234 -2.432 1.00 95.62 94 THR A CA 1
ATOM 750 C C . THR A 1 94 ? 13.522 1.668 -1.552 1.00 95.62 94 THR A C 1
ATOM 752 O O . THR A 1 94 ? 12.584 2.381 -1.199 1.00 95.62 94 THR A O 1
ATOM 755 N N . PHE A 1 95 ? 13.638 0.411 -1.116 1.00 96.50 95 PHE A N 1
ATOM 756 C CA . PHE A 1 95 ? 12.638 -0.186 -0.234 1.00 96.50 95 PHE A CA 1
ATOM 757 C C . PHE A 1 95 ? 12.546 0.529 1.125 1.00 96.50 95 PHE A C 1
ATOM 759 O O . PHE A 1 95 ? 11.448 0.870 1.565 1.00 96.50 95 PHE A O 1
ATOM 766 N N . LYS A 1 96 ? 13.687 0.842 1.759 1.00 96.56 96 LYS A N 1
ATOM 767 C CA . LYS A 1 96 ? 13.733 1.625 3.006 1.00 96.56 96 LYS A CA 1
ATOM 768 C C . LYS A 1 96 ? 13.100 3.004 2.849 1.00 96.56 96 LYS A C 1
ATOM 770 O O . LYS A 1 96 ? 12.399 3.447 3.756 1.00 96.56 96 LYS A O 1
ATOM 775 N N . HIS A 1 97 ? 13.306 3.660 1.707 1.00 97.44 97 HIS A N 1
ATOM 776 C CA . HIS A 1 97 ? 12.669 4.941 1.399 1.00 97.44 97 HIS A CA 1
ATOM 777 C C . HIS A 1 97 ? 11.138 4.835 1.414 1.00 97.44 97 HIS A C 1
ATOM 779 O O . HIS A 1 97 ? 10.467 5.617 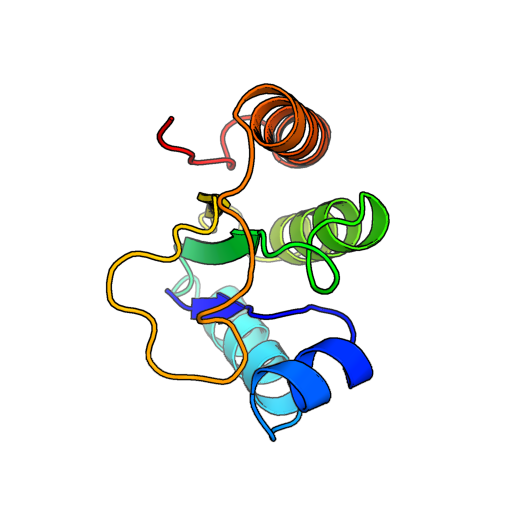2.088 1.00 97.44 97 HIS A O 1
ATOM 785 N N . PHE A 1 98 ? 10.567 3.812 0.773 1.00 97.81 98 PHE A N 1
ATOM 786 C CA . PHE A 1 98 ? 9.118 3.592 0.810 1.00 97.81 98 PHE A CA 1
ATOM 787 C C . PHE A 1 98 ? 8.599 3.217 2.199 1.00 97.81 98 PHE A C 1
ATOM 789 O O . PHE A 1 98 ? 7.549 3.718 2.609 1.00 97.81 98 PHE A O 1
ATOM 796 N N . CYS A 1 99 ? 9.342 2.404 2.956 1.00 97.19 99 CYS A N 1
ATOM 797 C CA . CYS A 1 99 ? 9.012 2.131 4.354 1.00 97.19 99 CYS A CA 1
ATOM 798 C C . CYS A 1 99 ? 8.975 3.423 5.182 1.00 97.19 99 CYS A C 1
ATOM 800 O O . CYS A 1 99 ? 8.047 3.612 5.964 1.00 97.19 99 CYS A O 1
ATOM 802 N N . GLN A 1 100 ? 9.920 4.348 4.981 1.00 97.62 100 GLN A N 1
ATOM 803 C CA . GLN A 1 100 ? 9.921 5.636 5.678 1.00 97.62 100 GLN A CA 1
ATOM 804 C C . GLN A 1 100 ? 8.682 6.473 5.335 1.00 97.62 100 GLN A C 1
ATOM 806 O O . GLN A 1 100 ? 8.046 7.029 6.230 1.00 97.62 100 GLN A O 1
ATOM 811 N N . ILE A 1 101 ? 8.301 6.533 4.056 1.00 98.06 101 ILE A N 1
ATOM 812 C CA . ILE A 1 101 ? 7.101 7.256 3.611 1.00 98.06 101 ILE A CA 1
ATOM 813 C C . ILE A 1 101 ? 5.844 6.687 4.272 1.00 98.06 101 ILE A C 1
ATOM 815 O O . ILE A 1 101 ? 5.039 7.445 4.816 1.00 98.06 101 ILE A O 1
ATOM 819 N N . ALA A 1 102 ? 5.679 5.364 4.248 1.00 97.44 102 ALA A N 1
ATOM 820 C CA . ALA A 1 102 ? 4.528 4.714 4.861 1.00 97.44 102 ALA A CA 1
ATOM 821 C C . ALA A 1 102 ? 4.518 4.897 6.390 1.00 97.44 102 ALA A C 1
ATOM 823 O O . ALA A 1 102 ? 3.468 5.182 6.969 1.00 97.44 102 ALA A O 1
ATOM 824 N N . SER A 1 103 ? 5.687 4.812 7.034 1.00 97.06 103 SER A N 1
ATOM 825 C CA . SER A 1 103 ? 5.861 5.011 8.478 1.00 97.06 103 SER A CA 1
ATOM 826 C C . SER A 1 103 ? 5.461 6.423 8.915 1.00 97.06 103 SER A C 1
ATOM 828 O O . SER A 1 103 ? 4.739 6.582 9.893 1.00 97.06 103 SER A O 1
ATOM 830 N N . ASN A 1 104 ? 5.799 7.454 8.134 1.00 97.69 104 ASN A N 1
ATOM 831 C CA . ASN A 1 104 ? 5.393 8.834 8.429 1.00 97.69 104 ASN A CA 1
ATOM 832 C C . ASN A 1 104 ? 3.863 9.026 8.467 1.00 97.69 104 ASN A C 1
ATOM 834 O O . ASN A 1 104 ? 3.372 9.975 9.076 1.00 97.69 104 ASN A O 1
ATOM 838 N N . ILE A 1 105 ? 3.098 8.151 7.805 1.00 97.62 105 ILE A N 1
ATOM 839 C CA . ILE A 1 105 ? 1.633 8.235 7.727 1.00 97.62 105 ILE A CA 1
ATOM 840 C C . ILE A 1 105 ? 0.962 7.336 8.771 1.00 97.62 105 ILE A C 1
ATOM 842 O O . ILE A 1 105 ? -0.036 7.747 9.377 1.00 97.62 105 ILE A O 1
ATOM 846 N N . LEU A 1 106 ? 1.491 6.121 8.944 1.00 96.88 106 LEU A N 1
ATOM 847 C CA . LEU A 1 106 ? 0.877 5.024 9.698 1.00 96.88 106 LEU A CA 1
ATOM 848 C C . LEU A 1 106 ? 1.530 4.745 11.059 1.00 96.88 106 LEU A C 1
ATOM 850 O O . LEU A 1 106 ? 0.916 4.073 11.887 1.00 96.88 106 LEU A O 1
ATOM 854 N N . GLY A 1 107 ? 2.744 5.240 11.305 1.00 95.12 107 GLY A N 1
ATOM 855 C CA . GLY A 1 107 ? 3.515 4.958 12.513 1.00 95.12 107 GLY A CA 1
ATOM 856 C C . GLY A 1 107 ? 3.679 3.455 12.744 1.00 95.12 107 GLY A C 1
ATOM 857 O O . GLY A 1 107 ? 4.093 2.714 11.853 1.00 95.12 107 GLY A O 1
ATOM 858 N N . GLU A 1 108 ? 3.278 2.994 13.929 1.00 93.38 108 GLU A N 1
ATOM 859 C CA . GLU A 1 108 ? 3.347 1.587 14.357 1.00 93.38 108 GLU A CA 1
ATOM 860 C C . GLU A 1 108 ? 2.459 0.637 13.536 1.00 93.38 108 GLU A C 1
ATOM 862 O O . GLU A 1 108 ? 2.603 -0.582 13.617 1.00 93.38 108 GLU A O 1
ATOM 867 N N . ARG A 1 109 ? 1.551 1.172 12.707 1.00 94.44 109 ARG A N 1
ATOM 868 C CA . ARG A 1 109 ? 0.701 0.369 11.816 1.00 94.44 109 ARG A CA 1
ATOM 869 C C . ARG A 1 109 ? 1.430 -0.099 10.551 1.00 94.44 109 ARG A C 1
ATOM 871 O O . ARG A 1 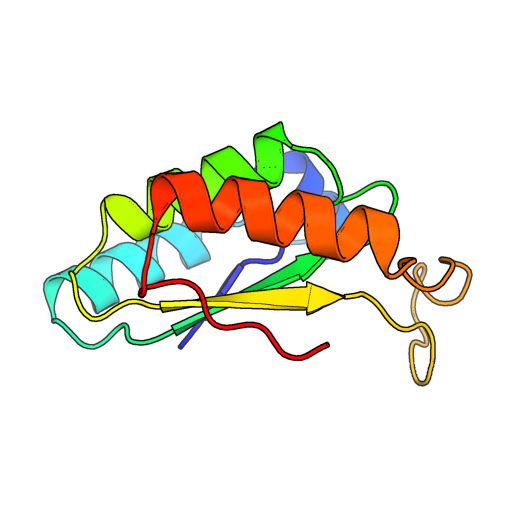109 ? 0.814 -0.753 9.713 1.00 94.44 109 ARG A O 1
ATOM 878 N N . LEU A 1 110 ? 2.719 0.204 10.388 1.00 93.50 110 LEU A N 1
ATOM 879 C CA . LEU A 1 110 ? 3.559 -0.357 9.330 1.00 93.50 110 LEU A CA 1
ATOM 880 C C . LEU A 1 110 ? 4.292 -1.617 9.820 1.00 93.50 110 LEU A C 1
ATOM 882 O O . LEU A 1 110 ? 5.014 -1.584 10.810 1.00 93.50 110 LEU A O 1
ATOM 886 N N . ASN A 1 111 ? 4.180 -2.709 9.067 1.00 85.81 111 ASN A N 1
ATOM 887 C CA . ASN A 1 111 ? 4.923 -3.946 9.281 1.00 85.81 111 ASN A CA 1
ATOM 888 C C . ASN A 1 111 ? 5.769 -4.256 8.037 1.00 85.81 111 ASN A C 1
ATOM 890 O O . ASN A 1 111 ? 5.237 -4.450 6.948 1.00 85.81 111 ASN A O 1
ATOM 894 N N . PHE A 1 112 ? 7.090 -4.313 8.164 1.00 77.44 112 PHE A N 1
ATOM 895 C CA . PHE A 1 112 ? 7.968 -4.722 7.067 1.00 77.44 112 PHE A CA 1
ATOM 896 C C . PHE A 1 112 ? 9.050 -5.667 7.581 1.00 77.44 112 PHE A C 1
ATOM 898 O O . PHE A 1 112 ? 9.468 -5.597 8.736 1.00 77.44 112 PHE A O 1
ATOM 905 N N . ARG A 1 113 ? 9.502 -6.570 6.708 1.00 62.53 113 ARG A N 1
ATOM 906 C CA . ARG A 1 113 ? 10.706 -7.376 6.923 1.00 62.53 113 ARG A CA 1
ATOM 907 C C . ARG A 1 113 ? 11.714 -6.984 5.850 1.00 62.53 113 ARG A C 1
ATOM 909 O O . ARG A 1 113 ? 11.336 -6.914 4.680 1.00 62.53 113 ARG A O 1
ATOM 916 N N . LEU A 1 114 ? 12.932 -6.664 6.278 1.00 51.16 114 LEU A N 1
ATOM 917 C CA . LEU A 1 114 ? 14.078 -6.453 5.393 1.00 51.16 114 LEU A CA 1
ATOM 918 C C . LEU A 1 114 ? 14.591 -7.802 4.880 1.00 51.16 114 LEU A C 1
ATOM 920 O O . LEU A 1 114 ? 14.554 -8.769 5.678 1.00 51.16 114 LEU A O 1
#

pLDDT: mean 94.02, std 6.16, range [51.16, 98.25]

Foldseek 3Di:
DEEDAFPDQVLCCVVPVDGCVVVLVVQQVCQVVVNAQEYEYECFPPRQLDLVRLLVVLVSQLPGHLNYAYEYHWDDLPPDPDPCVPTDTDDPVSSVVSQVSSCVRNPVSYDYDD

Sequence (114 aa):
MFDLKALDKEKHLRLTGVDNTLILQNMAYASDRKLLYEIRTVVVRGFTDSEEEIRGIAGLIKSLNADSYFRLIPFRSLGVRTCLAKTEDLDEKTFKHFCQIASNILGERLNFRL

Secondary structure (DSSP, 8-state):
-EE-S-SSHHHHHHHHSS-SHHHHHHHHHHHHTT---EEEEEE-TTTT-SHHHHHHHHHHHHHS-TTPEEEEEE---TT--SGGGGSPPPPHHHHHHHHHHHHHHHGGGEEE--